Protein AF-A0A925DBN5-F1 (afdb_monomer_lite)

Secondary structure (DSSP, 8-state):
------------------SEEEETTEEEEGGGEEEE-SS------TT-SSTTPEEEEEGGG-EEEE-HHHHHHHHHHHHHHHHHHHTT----------

Foldseek 3Di:
DDDDDDDDPDDPDLPPQDQFAAFPNDTHGLVFFDDKAPFFDDDPDPPDPRGQWIWGAGPPRDIGTHHPVSSVVSVVSNVSNVVSVVVPPPDDDDDDDD

Structure (mmCIF, N/CA/C/O backbone):
data_AF-A0A925DBN5-F1
#
_entry.id   AF-A0A925DBN5-F1
#
loop_
_atom_site.group_PDB
_atom_site.id
_atom_site.type_symbol
_atom_site.label_atom_id
_atom_site.label_alt_id
_atom_site.label_comp_id
_atom_site.label_asym_id
_atom_site.label_entity_id
_atom_site.label_seq_id
_atom_site.pdbx_PDB_ins_code
_atom_site.Cartn_x
_atom_site.Cartn_y
_atom_site.Cartn_z
_atom_site.occupancy
_atom_site.B_iso_or_equiv
_atom_site.auth_seq_id
_atom_site.auth_comp_id
_atom_site.auth_asym_id
_atom_site.auth_atom_id
_atom_site.pdbx_PDB_model_num
ATOM 1 N N . MET A 1 1 ? 36.435 -39.071 -33.469 1.00 42.84 1 MET A N 1
ATOM 2 C CA . MET A 1 1 ? 35.294 -38.202 -33.828 1.00 42.84 1 MET A CA 1
ATOM 3 C C . MET A 1 1 ? 34.999 -37.336 -32.614 1.00 42.84 1 MET A C 1
ATOM 5 O O . MET A 1 1 ? 34.654 -37.888 -31.581 1.00 42.84 1 MET A O 1
ATOM 9 N N . ILE A 1 2 ? 35.271 -36.031 -32.680 1.00 46.19 2 ILE A N 1
ATOM 10 C CA . ILE A 1 2 ? 35.117 -35.110 -31.541 1.00 46.19 2 ILE A CA 1
ATOM 11 C C . ILE A 1 2 ? 33.701 -34.534 -31.622 1.00 46.19 2 ILE A C 1
ATOM 13 O O . ILE A 1 2 ? 33.392 -33.802 -32.560 1.00 46.19 2 ILE A O 1
ATOM 17 N N . LEU A 1 3 ? 32.827 -34.922 -30.692 1.00 47.31 3 LEU A N 1
ATOM 18 C CA . LEU A 1 3 ? 31.446 -34.450 -30.627 1.00 47.31 3 LEU A CA 1
ATOM 19 C C . LEU A 1 3 ? 31.437 -33.069 -29.952 1.00 47.31 3 LEU A C 1
ATOM 21 O O . LEU A 1 3 ? 31.589 -32.966 -28.738 1.00 47.31 3 LEU A O 1
ATOM 25 N N . THR A 1 4 ? 31.315 -31.997 -30.732 1.00 52.28 4 THR A N 1
ATOM 26 C CA . THR A 1 4 ? 31.180 -30.639 -30.194 1.00 52.28 4 THR A CA 1
ATOM 27 C C . THR A 1 4 ? 29.732 -30.408 -29.762 1.00 52.28 4 THR A C 1
ATOM 29 O O . THR A 1 4 ? 28.841 -30.173 -30.577 1.00 52.28 4 THR A O 1
ATOM 32 N N . ILE A 1 5 ? 29.473 -30.504 -28.457 1.00 58.91 5 ILE A N 1
ATOM 33 C CA . ILE A 1 5 ? 28.170 -30.163 -27.874 1.00 58.91 5 ILE A CA 1
ATOM 34 C C . ILE A 1 5 ? 28.055 -28.635 -27.877 1.00 58.91 5 ILE A C 1
ATOM 36 O O . ILE A 1 5 ? 28.801 -27.948 -27.180 1.00 58.91 5 ILE A O 1
ATOM 40 N N . ARG A 1 6 ? 27.145 -28.086 -28.689 1.00 60.53 6 ARG A N 1
ATOM 41 C CA . ARG A 1 6 ? 26.809 -26.657 -28.645 1.00 60.53 6 ARG A CA 1
ATOM 42 C C . ARG A 1 6 ? 25.986 -26.379 -27.382 1.00 60.53 6 ARG A C 1
ATOM 44 O O . ARG A 1 6 ? 25.014 -27.100 -27.157 1.00 60.53 6 ARG A O 1
ATOM 51 N N . PRO A 1 7 ? 26.306 -25.349 -26.582 1.00 53.03 7 PRO A N 1
ATOM 52 C CA . PRO A 1 7 ? 25.425 -24.942 -25.501 1.00 53.03 7 PRO A CA 1
ATOM 53 C C . PRO A 1 7 ? 24.107 -24.438 -26.098 1.00 53.03 7 PRO A C 1
ATOM 55 O O . PRO A 1 7 ? 24.082 -23.534 -26.936 1.00 53.03 7 PRO A O 1
ATOM 58 N N . SER A 1 8 ? 23.008 -25.061 -25.680 1.00 59.09 8 SER A N 1
ATOM 59 C CA . SER A 1 8 ? 21.654 -24.570 -25.915 1.00 59.09 8 SER A CA 1
ATOM 60 C C . SER A 1 8 ? 21.533 -23.197 -25.257 1.00 59.09 8 SER A C 1
ATOM 62 O O . SER A 1 8 ? 21.525 -23.104 -24.031 1.00 59.09 8 SER A O 1
ATOM 64 N N . ARG A 1 9 ? 21.462 -22.127 -26.057 1.00 59.34 9 ARG A N 1
ATOM 65 C CA . ARG A 1 9 ? 21.071 -20.800 -25.570 1.00 59.34 9 ARG A CA 1
ATOM 66 C C . ARG A 1 9 ? 19.652 -20.915 -25.013 1.00 59.34 9 ARG A C 1
ATOM 68 O O . ARG A 1 9 ? 18.696 -20.968 -25.781 1.00 59.34 9 ARG A O 1
ATOM 75 N N . SER A 1 10 ? 19.532 -20.986 -23.689 1.00 62.72 10 SER A N 1
ATOM 76 C CA . SER A 1 10 ? 18.258 -20.762 -23.013 1.00 62.72 10 SER A CA 1
ATOM 77 C C . SER A 1 10 ? 17.853 -19.320 -23.301 1.00 62.72 10 SER A C 1
ATOM 79 O O . SER A 1 10 ? 18.577 -18.392 -22.941 1.00 62.72 10 SER A O 1
ATOM 81 N N . LEU A 1 11 ? 16.756 -19.133 -24.030 1.00 57.06 11 LEU A N 1
ATOM 82 C CA . LEU A 1 11 ? 16.148 -17.820 -24.189 1.00 57.06 11 LEU A CA 1
ATOM 83 C C . LEU A 1 11 ? 15.568 -17.456 -22.823 1.00 57.06 11 LEU A C 1
ATOM 85 O O . LEU A 1 11 ? 14.599 -18.072 -22.384 1.00 57.06 11 LEU A O 1
ATOM 89 N N . ALA A 1 12 ? 16.197 -16.509 -22.129 1.00 59.09 12 ALA A N 1
ATOM 90 C CA . ALA A 1 12 ? 15.592 -15.903 -20.957 1.00 59.09 12 ALA A CA 1
ATOM 91 C C . ALA A 1 12 ? 14.252 -15.297 -21.398 1.00 59.09 12 ALA A C 1
ATOM 93 O O . ALA A 1 12 ? 14.213 -14.412 -22.251 1.00 59.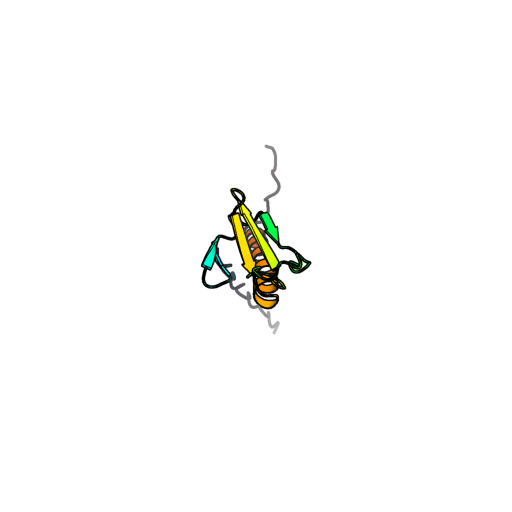09 12 ALA A O 1
ATOM 94 N N . VAL A 1 13 ? 13.148 -15.830 -20.877 1.00 55.56 13 VAL A N 1
ATOM 95 C CA . VAL A 1 13 ? 11.847 -15.171 -20.973 1.00 55.56 13 VAL A CA 1
ATOM 96 C C . VAL A 1 13 ? 11.953 -13.932 -20.097 1.00 55.56 13 VAL A C 1
ATOM 98 O O . VAL A 1 13 ? 12.034 -14.060 -18.878 1.00 55.56 13 VAL A O 1
ATOM 101 N N . SER A 1 14 ? 11.979 -12.747 -20.706 1.00 59.28 14 SER A N 1
ATOM 102 C CA . SER A 1 14 ? 11.773 -11.502 -19.972 1.00 59.28 14 SER A CA 1
ATOM 103 C C . SER A 1 14 ? 10.373 -11.556 -19.368 1.00 59.28 14 SER A C 1
ATOM 105 O O . SER A 1 14 ? 9.372 -11.418 -20.073 1.00 59.28 14 SER A O 1
ATOM 107 N N . THR A 1 15 ? 10.281 -11.823 -18.067 1.00 59.47 15 THR A N 1
ATOM 108 C CA . THR A 1 15 ? 9.047 -11.633 -17.309 1.00 59.47 15 THR A CA 1
ATOM 109 C C . THR A 1 15 ? 8.749 -10.143 -17.313 1.00 59.47 15 THR A C 1
ATOM 111 O O . THR A 1 15 ? 9.344 -9.385 -16.554 1.00 59.47 15 THR A O 1
ATOM 114 N N . SER A 1 16 ? 7.872 -9.707 -18.218 1.00 63.50 16 SER A N 1
ATOM 115 C CA . SER A 1 16 ? 7.344 -8.345 -18.208 1.00 63.50 16 SER A CA 1
ATOM 116 C C . SER A 1 16 ? 6.568 -8.157 -16.901 1.00 63.50 16 SER A C 1
ATOM 118 O O . SER A 1 16 ? 5.465 -8.681 -16.747 1.00 63.50 16 SER A O 1
ATOM 120 N N . SER A 1 17 ? 7.186 -7.494 -15.922 1.00 75.81 17 SER A N 1
ATOM 121 C CA . SER A 1 17 ? 6.540 -7.145 -14.655 1.00 75.81 17 SER A CA 1
ATOM 122 C C . SER A 1 17 ? 5.384 -6.175 -14.927 1.00 75.81 17 SER A C 1
ATOM 124 O O . SER A 1 17 ? 5.553 -5.192 -15.648 1.00 75.81 17 SER A O 1
ATOM 126 N N . SER A 1 18 ? 4.204 -6.448 -14.360 1.00 85.94 18 SER A N 1
ATOM 127 C CA . SER A 1 18 ? 3.036 -5.559 -14.468 1.00 85.94 18 SER A CA 1
ATOM 128 C C . SER A 1 18 ? 3.326 -4.189 -13.843 1.00 85.94 18 SER A C 1
ATOM 130 O O . SER A 1 18 ? 3.995 -4.107 -12.818 1.00 85.94 18 SER A O 1
ATOM 132 N N . LEU A 1 19 ? 2.783 -3.114 -14.428 1.00 92.94 19 LEU A N 1
ATOM 133 C CA . LEU A 1 19 ? 2.877 -1.748 -13.884 1.00 92.94 19 LEU A CA 1
ATOM 134 C C . LEU A 1 19 ? 1.845 -1.453 -12.783 1.00 92.94 19 LEU A C 1
ATOM 136 O O . LEU A 1 19 ? 1.949 -0.433 -12.099 1.00 92.94 19 LEU A O 1
ATOM 140 N N . PHE A 1 20 ? 0.847 -2.324 -12.632 1.00 96.56 20 PHE A N 1
ATOM 141 C CA . PHE A 1 20 ? -0.237 -2.187 -11.663 1.00 96.56 20 PHE A CA 1
ATOM 142 C C . PHE A 1 20 ? -0.293 -3.400 -10.737 1.00 96.56 20 PHE A C 1
ATOM 144 O O . PHE A 1 20 ? -0.060 -4.531 -11.177 1.00 96.56 20 PHE A O 1
ATOM 151 N N . VAL A 1 21 ? -0.684 -3.155 -9.488 1.00 97.31 21 VAL A N 1
ATOM 152 C CA . VAL A 1 21 ? -1.070 -4.164 -8.495 1.00 97.31 21 VAL A CA 1
ATOM 153 C C . VAL A 1 21 ? -2.533 -3.958 -8.101 1.00 97.31 21 VAL A C 1
ATOM 155 O O . VAL A 1 21 ? -3.015 -2.827 -8.106 1.00 97.31 21 VAL A O 1
ATOM 158 N N . LEU A 1 22 ? -3.257 -5.039 -7.807 1.00 97.75 22 LEU A N 1
ATOM 159 C CA . LEU A 1 22 ? -4.642 -4.971 -7.340 1.00 97.75 22 LEU A CA 1
ATOM 160 C C . LEU A 1 22 ? -4.663 -4.972 -5.807 1.00 97.75 22 LEU A C 1
ATOM 162 O O . LEU A 1 22 ? -4.092 -5.874 -5.199 1.00 97.75 22 LEU A O 1
ATOM 166 N N . VAL A 1 23 ? -5.305 -3.973 -5.204 1.00 98.00 23 VAL A N 1
ATOM 167 C CA . VAL A 1 23 ? -5.514 -3.871 -3.751 1.00 98.00 23 VAL A CA 1
ATOM 168 C C . VAL A 1 23 ? -6.937 -3.388 -3.509 1.00 98.00 23 VAL A C 1
ATOM 170 O O . VAL A 1 23 ? -7.283 -2.314 -4.001 1.00 98.00 23 VAL A O 1
ATOM 173 N N . ASP A 1 24 ? -7.754 -4.155 -2.785 1.00 95.81 24 ASP A N 1
ATOM 174 C CA . ASP A 1 24 ? -9.146 -3.799 -2.466 1.00 95.81 24 ASP A CA 1
ATOM 175 C C . ASP A 1 24 ? -9.919 -3.347 -3.727 1.00 95.81 24 ASP A C 1
ATOM 177 O O . ASP A 1 24 ? -10.413 -2.220 -3.837 1.00 95.81 24 ASP A O 1
ATOM 181 N N . ASP A 1 25 ? -9.886 -4.202 -4.756 1.00 96.56 25 ASP A N 1
ATOM 182 C CA . ASP A 1 25 ? -10.465 -3.992 -6.093 1.00 96.56 25 ASP A CA 1
ATOM 183 C C . ASP A 1 25 ? -9.955 -2.753 -6.867 1.00 96.56 25 ASP A C 1
ATOM 185 O O . ASP A 1 25 ? -10.515 -2.368 -7.900 1.00 96.56 25 ASP A O 1
ATOM 189 N N . LYS A 1 26 ? -8.856 -2.127 -6.428 1.00 97.12 26 LYS A N 1
ATOM 190 C CA . LYS A 1 26 ? -8.247 -0.955 -7.081 1.00 97.12 26 LYS A CA 1
ATOM 191 C C . LYS A 1 26 ? -6.969 -1.351 -7.804 1.00 97.12 26 LYS A C 1
ATOM 193 O O . LYS A 1 26 ? -6.073 -1.949 -7.218 1.00 97.12 26 LYS A O 1
ATOM 198 N N . HIS A 1 27 ? -6.853 -0.966 -9.073 1.00 97.69 27 HIS A N 1
ATOM 199 C CA . HIS A 1 27 ? -5.592 -1.066 -9.808 1.00 97.69 27 HIS A CA 1
ATOM 200 C C . HIS A 1 27 ? -4.689 0.105 -9.411 1.00 97.69 27 HIS A C 1
ATOM 202 O O . HIS A 1 27 ? -4.884 1.234 -9.861 1.00 97.69 27 HIS A O 1
ATOM 208 N N . VAL A 1 28 ? -3.704 -0.168 -8.564 1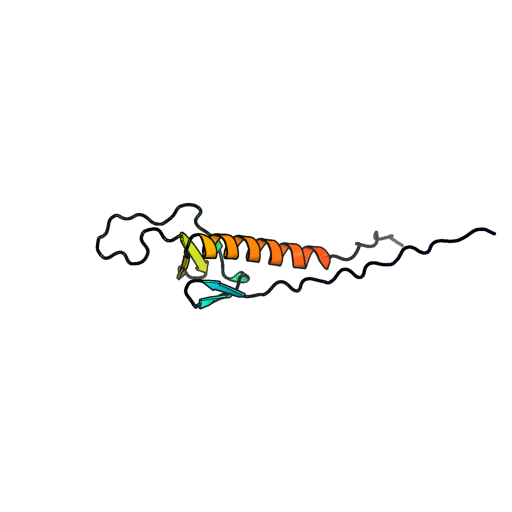.00 97.88 28 VAL A N 1
ATOM 209 C CA . VAL A 1 28 ? -2.756 0.815 -8.043 1.00 97.88 28 VAL A CA 1
ATOM 210 C C . VAL A 1 28 ? -1.494 0.808 -8.910 1.00 97.88 28 VAL A C 1
ATOM 212 O O . VAL A 1 28 ? -0.861 -0.242 -9.046 1.00 97.88 28 VAL A O 1
ATOM 215 N N . PRO A 1 29 ? -1.096 1.944 -9.514 1.00 97.12 29 PRO A N 1
ATOM 216 C CA . PRO A 1 29 ? 0.176 2.039 -10.220 1.00 97.12 29 PRO A CA 1
ATOM 217 C C . PRO A 1 29 ? 1.348 1.918 -9.243 1.00 97.12 29 PRO A C 1
ATOM 219 O O . PRO A 1 29 ? 1.411 2.664 -8.264 1.00 97.12 29 PRO A O 1
ATOM 222 N N . LEU A 1 30 ? 2.310 1.038 -9.535 1.00 96.69 30 LEU A N 1
ATOM 223 C CA . LEU A 1 30 ? 3.449 0.783 -8.641 1.00 96.69 30 LEU A CA 1
ATOM 224 C C . LEU A 1 30 ? 4.283 2.043 -8.370 1.00 96.69 30 LEU A C 1
ATOM 226 O O . LEU A 1 30 ? 4.725 2.257 -7.246 1.00 96.69 30 LEU A O 1
ATOM 230 N N . TYR A 1 31 ? 4.441 2.913 -9.372 1.00 95.69 31 TYR A N 1
ATOM 231 C CA . TYR A 1 31 ? 5.241 4.136 -9.254 1.00 95.69 31 TYR A CA 1
ATOM 232 C C . TYR A 1 31 ? 4.649 5.190 -8.301 1.00 95.69 31 TYR A C 1
ATOM 234 O O . TYR A 1 31 ? 5.357 6.126 -7.951 1.00 95.69 31 TYR A O 1
ATOM 242 N N . ARG A 1 32 ? 3.373 5.072 -7.897 1.00 96.88 32 ARG A N 1
ATOM 243 C CA . ARG A 1 32 ? 2.739 5.992 -6.931 1.00 96.88 32 ARG A CA 1
ATOM 244 C C . ARG A 1 32 ? 2.891 5.541 -5.479 1.00 96.88 32 ARG A C 1
ATOM 246 O O . ARG A 1 32 ? 2.479 6.275 -4.584 1.00 96.88 32 ARG A O 1
ATOM 253 N N . ILE A 1 33 ? 3.402 4.335 -5.231 1.00 97.81 33 ILE A N 1
ATOM 254 C CA . ILE A 1 33 ? 3.510 3.781 -3.879 1.00 97.81 33 ILE A CA 1
ATOM 255 C C . ILE A 1 33 ? 4.748 4.368 -3.197 1.00 97.81 33 ILE A C 1
ATOM 257 O O . ILE A 1 33 ? 5.860 4.244 -3.704 1.00 97.81 33 ILE A O 1
ATOM 261 N N . LEU A 1 34 ? 4.551 4.990 -2.034 1.00 97.81 34 LEU A N 1
ATOM 262 C CA . LEU A 1 34 ? 5.625 5.571 -1.226 1.00 97.81 34 LEU A CA 1
ATOM 263 C C . LEU A 1 34 ? 6.172 4.574 -0.205 1.00 97.81 34 LEU A C 1
ATOM 265 O O . LEU A 1 34 ? 7.385 4.435 -0.060 1.00 97.81 34 LEU A O 1
ATOM 269 N N . TRP A 1 35 ? 5.284 3.894 0.522 1.00 98.38 35 TRP A N 1
ATOM 270 C CA . TRP A 1 35 ? 5.650 2.862 1.488 1.00 98.38 35 TRP A CA 1
ATOM 271 C C . TRP A 1 35 ? 4.477 1.917 1.763 1.00 98.38 35 TRP A C 1
ATOM 273 O O . TRP A 1 35 ? 3.317 2.237 1.505 1.00 98.38 35 TRP A O 1
ATOM 283 N N . VAL A 1 36 ? 4.798 0.746 2.309 1.00 98.56 36 VAL A N 1
ATOM 284 C CA . VAL A 1 36 ? 3.842 -0.289 2.719 1.00 98.56 36 VAL A CA 1
ATOM 285 C C . VAL A 1 36 ? 4.049 -0.561 4.208 1.00 98.56 36 VAL A C 1
ATOM 287 O O . VAL A 1 36 ? 5.180 -0.788 4.637 1.00 98.56 36 VAL A O 1
ATOM 290 N N . ALA A 1 37 ? 2.984 -0.504 5.006 1.00 98.50 37 ALA A N 1
ATOM 291 C CA . ALA A 1 37 ? 3.054 -0.788 6.434 1.00 98.50 37 ALA A CA 1
ATOM 292 C C . ALA A 1 37 ? 3.359 -2.270 6.689 1.00 98.50 37 ALA A C 1
ATOM 294 O O . ALA A 1 37 ? 2.716 -3.156 6.125 1.00 98.50 37 ALA A O 1
ATOM 295 N N . ASP A 1 38 ? 4.291 -2.546 7.602 1.00 98.31 38 ASP A N 1
ATOM 296 C CA . ASP A 1 38 ? 4.556 -3.915 8.070 1.00 98.31 38 ASP A CA 1
ATOM 297 C C . ASP A 1 38 ? 3.655 -4.331 9.246 1.00 98.31 38 ASP A C 1
ATOM 299 O O . ASP A 1 38 ? 3.444 -5.518 9.489 1.00 98.31 38 ASP A O 1
ATOM 303 N N . THR A 1 39 ? 3.063 -3.357 9.942 1.00 98.06 39 THR A N 1
ATOM 304 C CA . THR A 1 39 ? 2.139 -3.570 11.065 1.00 98.06 39 THR A CA 1
ATOM 305 C C . THR A 1 39 ? 0.719 -3.200 10.634 1.00 98.06 39 THR A C 1
ATOM 307 O O . THR A 1 39 ? 0.552 -2.149 10.011 1.00 98.06 39 THR A O 1
ATOM 310 N N . PRO A 1 40 ? -0.303 -4.015 10.958 1.00 98.06 40 PRO A N 1
ATOM 311 C CA . PRO A 1 40 ? -1.686 -3.672 10.649 1.00 98.06 40 PRO A CA 1
ATOM 312 C C . PRO A 1 40 ? -2.164 -2.466 11.469 1.00 98.06 40 PRO A C 1
ATOM 314 O O . PRO A 1 40 ? -1.656 -2.197 12.562 1.00 98.06 40 PRO A O 1
ATOM 317 N N . HIS A 1 41 ? -3.160 -1.751 10.955 1.00 97.75 41 HIS A N 1
ATOM 318 C CA . HIS A 1 41 ? -3.763 -0.616 11.637 1.00 97.75 41 HIS A CA 1
ATOM 319 C C . HIS A 1 41 ? -4.531 -1.052 12.881 1.00 97.75 41 HIS A C 1
ATOM 321 O O . HIS A 1 41 ? -5.296 -2.017 12.856 1.00 97.75 41 HIS A O 1
ATOM 327 N N . PHE A 1 42 ? -4.328 -0.313 13.968 1.00 97.12 42 PHE A N 1
ATOM 328 C CA . PHE A 1 42 ? -5.023 -0.531 15.227 1.00 97.12 42 PHE A CA 1
ATOM 329 C C . PHE A 1 42 ? -5.239 0.812 15.922 1.00 97.12 42 PHE A C 1
ATOM 331 O O . PHE A 1 42 ? -4.285 1.408 16.434 1.00 97.12 42 PHE A O 1
ATOM 338 N N . CYS A 1 43 ? -6.475 1.311 15.907 1.00 96.31 43 CYS A N 1
ATOM 339 C CA . CYS A 1 43 ? -6.832 2.594 16.517 1.00 96.31 43 CYS A CA 1
ATOM 340 C C . CYS A 1 43 ? -7.864 2.458 17.641 1.00 96.31 43 CYS A C 1
ATOM 342 O O . CYS A 1 43 ? -8.027 3.395 18.424 1.00 96.31 43 CYS A O 1
ATOM 344 N N . GLY A 1 44 ? -8.535 1.305 17.746 1.00 95.00 44 GLY A N 1
ATOM 345 C CA . GLY A 1 44 ? -9.547 1.045 18.769 1.00 95.00 44 GLY A CA 1
ATOM 346 C C . GLY A 1 44 ? -10.842 1.847 18.604 1.00 95.00 44 GLY A C 1
ATOM 347 O O . GLY A 1 44 ? -11.641 1.892 19.537 1.00 95.00 44 GLY A O 1
ATOM 348 N N . ASN A 1 45 ? -11.051 2.493 17.453 1.00 96.56 45 ASN A N 1
ATOM 349 C CA . ASN A 1 45 ? -12.312 3.151 17.127 1.00 96.56 45 ASN A CA 1
ATOM 350 C C . ASN A 1 45 ? -13.314 2.116 16.592 1.00 96.56 45 ASN A C 1
ATOM 352 O O . ASN A 1 45 ? -13.015 1.405 15.637 1.00 96.56 45 ASN A O 1
ATOM 356 N N . GLU A 1 46 ? -14.507 2.057 17.187 1.00 94.94 46 GLU A N 1
ATOM 357 C CA . GLU A 1 46 ? -15.560 1.093 16.833 1.00 94.94 46 GLU A CA 1
ATOM 358 C C . GLU A 1 46 ? -16.087 1.278 15.400 1.00 94.94 46 GLU A C 1
ATOM 360 O O . GLU A 1 46 ? -16.532 0.314 14.784 1.00 94.94 46 GLU A O 1
ATOM 365 N N . ASP A 1 47 ? -15.977 2.492 14.852 1.00 96.94 47 ASP A N 1
ATOM 366 C CA . ASP A 1 47 ? -16.403 2.826 13.488 1.00 96.94 47 ASP A CA 1
ATOM 367 C C . ASP A 1 47 ? -15.265 2.697 12.449 1.00 96.94 47 ASP A C 1
ATOM 369 O O . ASP A 1 47 ? -15.390 3.148 11.306 1.00 96.94 47 ASP A O 1
ATOM 373 N N . CYS A 1 48 ? -14.116 2.131 12.836 1.00 96.00 48 CYS A N 1
ATOM 374 C CA . CYS A 1 48 ? -12.981 1.931 11.938 1.00 96.00 48 CYS A CA 1
ATOM 375 C C . CYS A 1 48 ? -13.244 0.780 10.956 1.00 96.00 48 CYS A C 1
ATOM 377 O O . CYS A 1 48 ? -13.431 -0.365 11.358 1.00 96.00 48 CYS A O 1
ATOM 379 N N . ASN A 1 49 ? -13.185 1.069 9.653 1.00 95.50 49 ASN A N 1
ATOM 380 C CA . ASN A 1 49 ? -13.406 0.070 8.598 1.00 95.50 49 ASN A CA 1
ATOM 381 C C . ASN A 1 49 ? -12.117 -0.577 8.065 1.00 95.50 49 ASN A C 1
ATOM 383 O O . ASN A 1 49 ? -12.197 -1.412 7.173 1.00 95.50 49 ASN A O 1
ATOM 387 N N . CYS A 1 50 ? -10.948 -0.180 8.569 1.00 96.25 50 CYS A N 1
ATOM 388 C CA . CYS A 1 50 ? -9.641 -0.695 8.145 1.00 96.25 50 CYS A CA 1
ATOM 389 C C . CYS A 1 50 ? -8.822 -1.284 9.306 1.00 96.25 50 CYS A C 1
ATOM 391 O O . CYS A 1 50 ? -7.619 -1.513 9.178 1.00 96.25 50 CYS A O 1
ATOM 393 N N . GLU A 1 51 ? -9.451 -1.500 10.466 1.00 97.25 51 GLU A N 1
ATOM 394 C CA . GLU A 1 51 ? -8.807 -2.128 11.620 1.00 97.25 51 GLU A CA 1
ATOM 395 C C . GLU A 1 51 ? -8.322 -3.537 11.232 1.00 97.25 51 GLU A C 1
ATOM 397 O O . GLU A 1 51 ? -9.097 -4.366 10.757 1.00 97.25 51 GLU A O 1
ATOM 402 N N . GLY A 1 52 ? -7.036 -3.823 11.444 1.00 97.38 52 GLY A N 1
ATOM 403 C CA . GLY A 1 52 ? -6.421 -5.098 11.068 1.00 97.38 52 GLY A CA 1
ATOM 404 C C . GLY A 1 52 ? -5.854 -5.163 9.644 1.00 97.38 52 GLY A C 1
ATOM 405 O O . GLY A 1 52 ? -5.077 -6.081 9.369 1.00 97.38 52 GLY A O 1
ATOM 406 N N . ASP A 1 53 ? -6.158 -4.192 8.780 1.00 98.50 53 ASP A N 1
ATOM 407 C CA . ASP A 1 53 ? -5.575 -4.088 7.440 1.00 98.50 53 ASP A CA 1
ATOM 408 C C . ASP A 1 53 ? -4.255 -3.310 7.448 1.00 98.50 53 ASP A C 1
ATOM 410 O O . ASP A 1 53 ? -3.909 -2.592 8.389 1.00 98.50 53 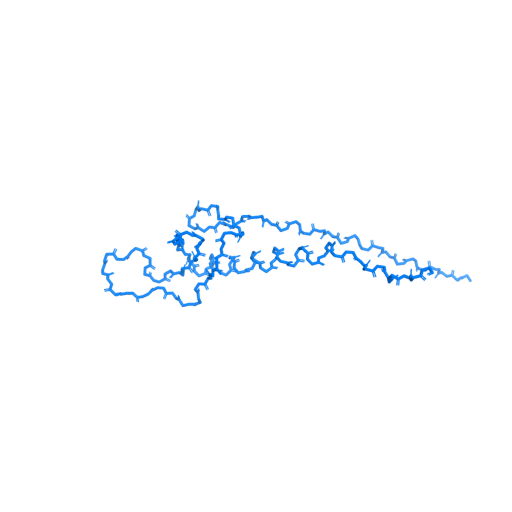ASP A O 1
ATOM 414 N N . TYR A 1 54 ? -3.483 -3.463 6.378 1.00 98.69 54 TYR A N 1
ATOM 415 C CA . TYR A 1 54 ? -2.178 -2.844 6.198 1.00 98.69 54 TYR A CA 1
ATOM 416 C C . TYR A 1 54 ? -2.289 -1.632 5.290 1.00 98.69 54 TYR A C 1
ATOM 418 O O . TYR A 1 54 ? -2.851 -1.696 4.198 1.00 98.69 54 TYR A O 1
ATOM 426 N N . GLU A 1 55 ? -1.713 -0.522 5.724 1.00 98.62 55 GLU A N 1
ATOM 427 C CA . GLU A 1 55 ? -1.716 0.696 4.932 1.00 98.62 55 GLU A CA 1
ATOM 428 C C . GLU A 1 55 ? -0.695 0.613 3.789 1.00 98.62 55 GLU A C 1
ATOM 430 O O . GLU A 1 55 ? 0.495 0.377 4.013 1.00 98.62 55 GLU A O 1
ATOM 435 N N . VAL A 1 56 ? -1.146 0.863 2.563 1.00 98.62 56 VAL A N 1
ATOM 436 C CA . VAL A 1 56 ? -0.284 1.140 1.411 1.00 98.62 56 VAL A CA 1
ATOM 437 C C . VAL A 1 56 ? -0.397 2.629 1.118 1.00 98.62 56 VAL A C 1
ATOM 439 O O . VAL A 1 56 ? -1.434 3.108 0.647 1.00 98.62 56 VAL A O 1
ATOM 442 N N . ARG A 1 57 ? 0.671 3.372 1.415 1.00 98.56 57 ARG A N 1
ATOM 443 C CA . ARG A 1 57 ? 0.699 4.821 1.240 1.00 98.56 57 ARG A CA 1
ATOM 444 C C . ARG A 1 57 ? 1.015 5.180 -0.199 1.00 98.56 57 ARG A C 1
ATOM 446 O O . ARG A 1 57 ? 2.037 4.756 -0.743 1.00 98.56 57 ARG A O 1
ATOM 453 N N . LEU A 1 58 ? 0.170 6.019 -0.779 1.00 98.31 58 LEU A N 1
ATOM 454 C CA . LEU A 1 58 ? 0.352 6.589 -2.103 1.00 98.31 58 LEU A CA 1
ATOM 455 C C . LEU A 1 58 ? 0.842 8.040 -2.001 1.00 98.31 58 LEU A C 1
ATOM 457 O O . LEU A 1 58 ? 0.848 8.665 -0.937 1.00 98.31 58 LEU A O 1
ATOM 461 N N . GLU A 1 59 ? 1.267 8.589 -3.132 1.00 97.25 59 GLU A N 1
ATOM 462 C CA . GLU A 1 59 ? 1.490 10.026 -3.286 1.00 97.25 59 GLU A CA 1
ATOM 463 C C . GLU A 1 59 ? 0.238 10.855 -2.938 1.00 97.25 59 GLU A C 1
ATOM 465 O O . GLU A 1 59 ? -0.885 10.365 -3.014 1.00 97.25 59 GLU A O 1
ATOM 470 N N . GLN A 1 60 ? 0.435 12.147 -2.642 1.00 96.44 60 GLN A N 1
ATOM 471 C CA . GLN A 1 60 ? -0.641 13.121 -2.369 1.00 96.44 60 GLN A CA 1
ATOM 472 C C . GLN A 1 60 ? -1.479 12.813 -1.119 1.00 96.44 60 GLN A C 1
ATOM 474 O O . GLN A 1 60 ? -2.650 13.166 -1.054 1.00 96.44 60 GLN A O 1
ATOM 479 N N . GLU A 1 61 ? -0.856 12.190 -0.115 1.00 95.75 61 GLU A N 1
ATOM 480 C CA . GLU A 1 61 ? -1.496 11.871 1.170 1.00 95.75 61 GLU A CA 1
ATOM 481 C C . GLU A 1 61 ? -2.677 10.888 1.048 1.00 95.75 61 GLU A C 1
ATOM 483 O O . GLU A 1 61 ? -3.471 10.753 1.976 1.00 95.75 61 GLU A O 1
ATOM 488 N N . GLU A 1 62 ? -2.765 10.161 -0.069 1.00 97.44 62 GLU A N 1
ATOM 489 C CA . GLU A 1 62 ? -3.748 9.101 -0.284 1.00 97.44 62 GLU A CA 1
ATOM 490 C C . GLU A 1 62 ? -3.236 7.757 0.252 1.00 97.44 62 GLU A C 1
ATOM 492 O O . GLU A 1 62 ? -2.039 7.473 0.205 1.00 97.44 62 GLU A O 1
ATOM 497 N N . SER A 1 63 ? -4.149 6.889 0.691 1.00 97.50 63 SER A N 1
ATOM 498 C CA . SER A 1 63 ? -3.829 5.520 1.108 1.00 97.50 63 SER A CA 1
ATOM 499 C C . SER A 1 63 ? -4.881 4.540 0.609 1.00 97.50 63 SER A C 1
ATOM 501 O O . SER A 1 63 ? -6.061 4.877 0.492 1.00 97.50 63 SER A O 1
ATOM 503 N N . VAL A 1 64 ? -4.451 3.305 0.366 1.00 98.06 64 VAL A N 1
ATOM 504 C CA . VAL A 1 64 ? -5.346 2.148 0.251 1.00 98.06 64 VAL A CA 1
ATOM 505 C C . VAL A 1 64 ? -5.041 1.163 1.374 1.00 98.06 64 VAL A C 1
ATOM 507 O O . VAL A 1 64 ? -3.930 1.137 1.907 1.00 98.06 64 VAL A O 1
ATOM 510 N N . TRP A 1 65 ? -6.041 0.373 1.743 1.00 98.44 65 TRP A N 1
ATOM 511 C CA . TRP A 1 65 ? -5.950 -0.617 2.807 1.00 98.44 65 TRP A CA 1
ATOM 512 C C . TRP A 1 65 ? -5.895 -2.003 2.186 1.00 98.44 65 TRP A C 1
ATOM 514 O O . TRP A 1 65 ? -6.697 -2.325 1.315 1.00 98.44 65 TRP A O 1
ATOM 524 N N . ALA A 1 66 ? -4.897 -2.778 2.584 1.00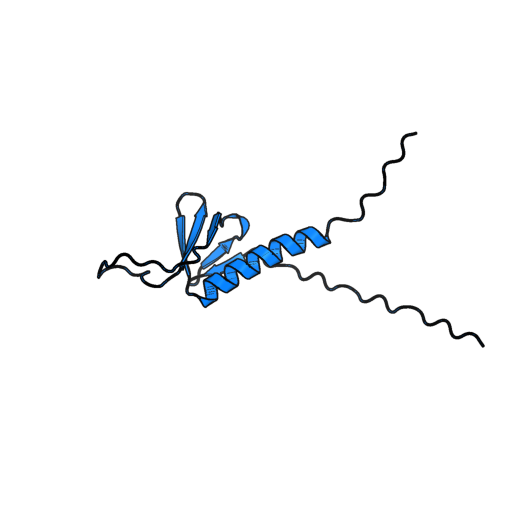 98.50 66 ALA A N 1
ATOM 525 C CA . ALA A 1 66 ? -4.598 -4.080 2.023 1.00 98.50 66 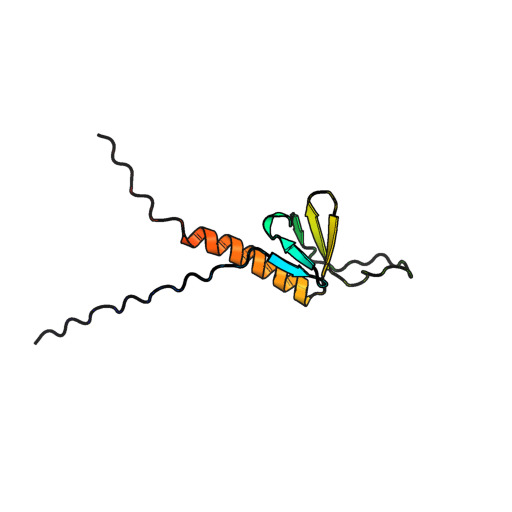ALA A CA 1
ATOM 526 C C . ALA A 1 66 ? -4.764 -5.155 3.091 1.00 98.50 66 ALA A C 1
ATOM 528 O O . ALA A 1 66 ? -4.229 -5.032 4.196 1.00 98.50 66 ALA A O 1
ATOM 529 N N . SER A 1 67 ? -5.390 -6.271 2.733 1.00 98.44 67 SER A N 1
ATOM 530 C CA . SER A 1 67 ? -5.247 -7.491 3.519 1.00 98.44 67 SER A CA 1
ATOM 531 C C . SER A 1 67 ? -3.775 -7.921 3.568 1.00 98.44 67 SER A C 1
ATOM 533 O O . SER A 1 67 ? -2.945 -7.518 2.748 1.00 98.44 67 SER A O 1
ATOM 535 N N . ARG A 1 68 ? -3.425 -8.817 4.498 1.00 98.12 68 ARG A N 1
ATOM 536 C CA . ARG A 1 68 ? -2.051 -9.343 4.599 1.00 98.12 68 ARG A CA 1
ATOM 537 C C . ARG A 1 68 ? -1.534 -9.936 3.282 1.00 98.12 68 ARG A C 1
ATOM 539 O O . ARG A 1 68 ? -0.371 -9.750 2.942 1.00 98.12 68 ARG A O 1
ATOM 546 N N . VAL A 1 69 ? -2.394 -10.654 2.558 1.00 98.31 69 VAL A N 1
ATOM 547 C CA . VAL A 1 69 ? -2.034 -11.292 1.282 1.00 98.31 69 VAL A CA 1
ATOM 548 C C . VAL A 1 69 ? -1.787 -10.239 0.208 1.00 98.31 69 VAL A C 1
ATOM 550 O O . VAL A 1 69 ? -0.806 -10.333 -0.526 1.00 98.31 69 VAL A O 1
ATOM 553 N N . GLU A 1 70 ? -2.640 -9.218 0.133 1.00 98.50 70 GLU A N 1
ATOM 554 C CA . GLU A 1 70 ? -2.463 -8.115 -0.813 1.00 98.50 70 GLU A CA 1
ATOM 555 C C . GLU A 1 70 ? -1.201 -7.311 -0.501 1.00 98.50 70 GLU A C 1
ATOM 557 O O . GLU A 1 70 ? -0.432 -7.038 -1.416 1.00 98.50 70 GLU A O 1
ATOM 562 N N . ARG A 1 71 ? -0.921 -7.013 0.774 1.00 98.44 71 ARG A N 1
ATOM 563 C CA . ARG A 1 71 ? 0.324 -6.362 1.213 1.00 98.44 71 ARG A CA 1
ATOM 564 C C . ARG A 1 71 ? 1.560 -7.104 0.705 1.00 98.44 71 ARG A C 1
ATOM 566 O O . ARG A 1 71 ? 2.458 -6.491 0.128 1.00 98.44 71 ARG A O 1
ATOM 573 N N . ASP A 1 72 ? 1.600 -8.419 0.907 1.00 98.50 72 ASP A N 1
ATOM 574 C CA . ASP A 1 72 ? 2.718 -9.256 0.462 1.00 98.50 72 ASP A CA 1
ATOM 575 C C . ASP A 1 72 ? 2.822 -9.263 -1.075 1.00 98.50 72 ASP A C 1
ATOM 577 O O . ASP A 1 72 ? 3.920 -9.196 -1.630 1.00 98.50 72 ASP A O 1
ATOM 581 N N . GLY A 1 73 ? 1.680 -9.257 -1.771 1.00 97.56 73 GLY A N 1
ATOM 582 C CA . GLY A 1 73 ? 1.609 -9.108 -3.224 1.00 97.56 73 GLY A CA 1
ATOM 583 C C . GLY A 1 73 ? 2.132 -7.760 -3.730 1.00 97.56 73 GLY A C 1
ATOM 584 O O . GLY A 1 73 ? 2.834 -7.722 -4.739 1.00 97.56 73 GLY A O 1
ATOM 585 N N . VAL A 1 74 ? 1.848 -6.663 -3.021 1.00 98.00 74 VAL A N 1
ATOM 586 C CA . VAL A 1 74 ? 2.370 -5.322 -3.333 1.00 98.00 74 VAL A CA 1
ATOM 587 C C . VAL A 1 74 ? 3.890 -5.295 -3.211 1.00 98.00 74 VAL A C 1
ATOM 589 O O . VAL A 1 74 ? 4.559 -4.844 -4.140 1.00 98.00 74 VAL A O 1
ATOM 592 N N . LEU A 1 75 ? 4.448 -5.819 -2.115 1.00 97.56 75 LEU A N 1
ATOM 593 C CA . LEU A 1 75 ? 5.900 -5.887 -1.921 1.00 97.56 75 LEU A CA 1
ATOM 594 C C . LEU A 1 75 ? 6.577 -6.697 -3.036 1.00 97.56 75 LEU A C 1
ATOM 596 O O . LEU A 1 75 ? 7.513 -6.211 -3.670 1.00 97.56 75 LEU A O 1
ATOM 600 N N . ALA A 1 76 ? 6.042 -7.881 -3.349 1.00 95.62 76 ALA A N 1
ATOM 601 C CA . ALA A 1 76 ? 6.559 -8.719 -4.427 1.00 95.62 76 ALA A CA 1
ATOM 602 C C . ALA A 1 76 ? 6.477 -8.031 -5.804 1.00 95.62 76 ALA A C 1
ATOM 604 O O . ALA A 1 76 ? 7.396 -8.151 -6.617 1.00 95.62 76 ALA A O 1
ATOM 605 N N . ALA A 1 77 ? 5.398 -7.290 -6.078 1.00 95.12 77 ALA A N 1
ATOM 606 C CA . ALA A 1 77 ? 5.239 -6.555 -7.328 1.00 95.12 77 ALA A CA 1
ATOM 607 C C . ALA A 1 77 ? 6.258 -5.410 -7.461 1.00 95.12 77 ALA A C 1
ATOM 609 O O . ALA A 1 77 ? 6.831 -5.238 -8.537 1.00 95.12 77 ALA A O 1
ATOM 610 N N . ILE A 1 78 ? 6.532 -4.673 -6.377 1.00 94.62 78 ILE A N 1
ATOM 611 C CA . ILE A 1 78 ? 7.555 -3.614 -6.350 1.00 94.62 78 ILE A CA 1
ATOM 612 C C . ILE A 1 78 ? 8.948 -4.206 -6.609 1.00 94.62 78 ILE A C 1
ATOM 614 O O . ILE A 1 78 ? 9.672 -3.710 -7.475 1.00 94.62 78 ILE A O 1
ATOM 618 N N . GLU A 1 79 ? 9.308 -5.294 -5.921 1.00 92.56 79 GLU A N 1
ATOM 619 C CA . GLU A 1 79 ? 10.592 -5.980 -6.119 1.00 92.56 79 GLU A CA 1
ATOM 620 C C . GLU A 1 79 ? 10.741 -6.519 -7.549 1.00 92.56 79 GLU A C 1
ATOM 622 O O . GLU A 1 79 ? 11.774 -6.321 -8.191 1.00 92.56 79 GLU A O 1
ATOM 627 N N . SER A 1 80 ? 9.698 -7.159 -8.090 1.00 90.44 80 SER A N 1
ATOM 628 C CA . SER A 1 80 ? 9.695 -7.668 -9.467 1.00 90.44 80 SER A CA 1
ATOM 629 C C . SER A 1 80 ? 9.810 -6.542 -10.492 1.00 90.44 80 SER A C 1
ATOM 631 O O . SER A 1 80 ? 10.484 -6.695 -11.513 1.00 90.44 80 SER A O 1
ATOM 633 N N . TRP A 1 81 ? 9.148 -5.408 -10.256 1.00 87.25 81 TRP A N 1
ATOM 634 C CA . TRP A 1 81 ? 9.235 -4.248 -11.137 1.00 87.25 81 TRP A CA 1
ATOM 635 C C . TRP A 1 81 ? 10.658 -3.689 -11.160 1.00 87.25 81 TRP A C 1
ATOM 637 O O . TRP A 1 81 ? 11.221 -3.540 -12.242 1.00 87.25 81 TRP A O 1
ATOM 647 N N . TYR A 1 82 ? 11.284 -3.502 -9.995 1.00 83.19 82 TYR A N 1
ATOM 648 C CA . TYR A 1 82 ? 12.676 -3.054 -9.897 1.00 83.19 82 TYR A CA 1
ATOM 649 C C . TYR A 1 82 ? 13.659 -4.030 -10.567 1.00 83.19 82 TYR A C 1
ATOM 651 O O . TYR A 1 82 ? 14.515 -3.627 -11.355 1.00 83.19 82 TYR A O 1
ATOM 659 N N . ASN A 1 83 ? 13.499 -5.331 -10.321 1.00 81.00 83 ASN A N 1
ATOM 660 C CA . ASN A 1 83 ? 14.383 -6.360 -10.872 1.00 81.00 83 ASN A CA 1
ATOM 661 C C . ASN A 1 83 ? 14.200 -6.564 -12.387 1.00 81.00 83 ASN A C 1
ATOM 663 O O . ASN A 1 83 ? 15.146 -6.953 -13.071 1.00 81.00 83 ASN A O 1
ATOM 667 N N . GLY A 1 84 ? 13.013 -6.264 -12.927 1.00 66.88 84 GLY A N 1
ATOM 668 C CA . GLY A 1 84 ? 12.761 -6.230 -14.369 1.00 66.88 84 GLY A CA 1
ATOM 669 C C . GLY A 1 84 ? 13.596 -5.160 -15.081 1.00 66.88 84 GLY A C 1
ATOM 670 O O . GLY A 1 84 ? 14.194 -5.455 -16.115 1.00 66.88 84 GLY A O 1
ATOM 671 N N . HIS A 1 85 ? 13.734 -3.970 -14.480 1.00 55.47 85 HIS A N 1
ATOM 672 C CA . HIS A 1 85 ? 14.602 -2.893 -14.991 1.00 55.47 85 HIS A CA 1
ATOM 673 C C . HIS A 1 85 ? 16.094 -3.240 -14.924 1.00 55.47 85 HIS A C 1
ATOM 675 O O . HIS A 1 85 ? 16.860 -2.835 -15.794 1.00 55.47 85 HIS A O 1
ATOM 681 N N . ALA A 1 86 ? 16.524 -4.025 -13.932 1.00 49.94 86 ALA A N 1
ATOM 682 C CA . ALA A 1 86 ? 17.926 -4.431 -13.801 1.00 49.94 86 ALA A CA 1
ATOM 683 C C . ALA A 1 86 ? 18.398 -5.373 -14.929 1.00 49.94 86 ALA A C 1
ATOM 685 O O . ALA A 1 86 ? 19.589 -5.432 -15.225 1.00 49.94 86 ALA A O 1
ATOM 686 N N . SER A 1 87 ? 17.478 -6.095 -15.580 1.00 49.72 87 SER A N 1
ATOM 687 C CA . SER A 1 87 ? 17.806 -7.025 -16.672 1.00 49.72 87 SER A CA 1
ATOM 688 C C . SER A 1 87 ? 18.005 -6.358 -18.042 1.00 49.72 87 SER A C 1
ATOM 690 O O . SER A 1 87 ? 18.555 -6.986 -18.946 1.00 49.72 87 SER A O 1
ATOM 692 N N . GLU A 1 88 ? 17.620 -5.084 -18.188 1.00 49.09 88 GLU A N 1
ATOM 693 C CA . GLU A 1 88 ? 17.783 -4.298 -19.424 1.00 49.09 88 GLU A CA 1
ATOM 694 C C . GLU A 1 88 ? 19.019 -3.374 -19.404 1.00 49.09 88 GLU A C 1
ATOM 696 O O . GLU A 1 88 ? 19.281 -2.653 -20.367 1.00 49.09 88 GLU A O 1
ATOM 701 N N . GLY A 1 89 ? 19.825 -3.422 -18.337 1.00 45.38 89 GLY A N 1
ATOM 702 C CA . GLY A 1 89 ? 21.145 -2.792 -18.268 1.00 45.38 89 GLY A CA 1
ATOM 703 C C . GLY A 1 89 ? 22.183 -3.613 -19.031 1.00 45.38 89 GLY A C 1
ATOM 704 O O . GLY A 1 89 ? 22.907 -4.416 -18.446 1.00 45.38 89 GLY A O 1
ATOM 705 N N . GLY A 1 90 ? 22.221 -3.451 -20.355 1.00 47.56 90 GLY A N 1
ATOM 706 C CA . GLY A 1 90 ? 23.253 -4.034 -21.208 1.00 47.56 90 GLY A CA 1
ATOM 707 C C . GLY A 1 90 ? 24.661 -3.680 -20.723 1.00 47.56 90 GLY A C 1
ATOM 708 O O . GLY A 1 90 ? 24.908 -2.552 -20.307 1.00 47.56 90 GLY A O 1
ATOM 709 N N . MET A 1 91 ? 25.555 -4.671 -20.790 1.00 48.97 91 MET A N 1
ATOM 710 C CA . MET A 1 91 ? 27.007 -4.572 -20.621 1.00 48.97 91 MET A CA 1
ATOM 711 C C . MET A 1 91 ? 27.533 -3.192 -21.044 1.00 48.97 91 MET A C 1
ATOM 713 O O . MET A 1 91 ? 27.539 -2.868 -22.231 1.00 48.97 91 MET A O 1
ATOM 717 N N . GLU A 1 92 ? 27.955 -2.381 -20.077 1.00 57.78 92 GLU A N 1
ATOM 718 C CA . GLU A 1 92 ? 28.673 -1.139 -20.340 1.00 57.78 92 GLU A CA 1
ATOM 719 C C . GLU A 1 92 ? 30.016 -1.488 -21.002 1.00 57.78 92 GLU A C 1
ATOM 721 O O . GLU A 1 92 ? 30.923 -2.027 -20.368 1.00 57.78 92 GLU A O 1
ATOM 726 N N . GLU A 1 93 ? 30.107 -1.271 -22.318 1.00 62.44 93 GLU A N 1
ATOM 727 C CA . GLU A 1 93 ? 31.360 -1.381 -23.068 1.00 62.44 93 GLU A CA 1
ATOM 728 C C . GLU A 1 93 ? 32.385 -0.420 -22.437 1.00 62.44 93 GLU A C 1
ATOM 730 O O . GLU A 1 93 ? 32.093 0.777 -22.312 1.00 62.44 93 GLU A O 1
ATOM 735 N N . PRO A 1 94 ? 33.567 -0.908 -22.011 1.00 60.41 94 PRO A N 1
ATOM 736 C CA . PRO A 1 94 ? 34.611 -0.055 -21.462 1.00 60.41 94 PRO A CA 1
ATOM 737 C C . PRO A 1 94 ? 34.974 1.049 -22.456 1.00 60.41 94 PRO A C 1
ATOM 739 O O . PRO A 1 94 ? 35.330 0.782 -23.600 1.00 60.41 94 PRO A O 1
ATOM 742 N N . TRP A 1 95 ? 34.874 2.302 -22.022 1.00 78.81 95 TRP A N 1
ATOM 743 C CA . TRP A 1 95 ? 35.224 3.450 -22.850 1.00 78.81 95 TRP A CA 1
ATOM 744 C C . TRP A 1 95 ? 36.741 3.471 -23.103 1.00 78.81 95 TRP A C 1
ATOM 746 O O . TRP A 1 95 ? 37.517 3.629 -22.158 1.00 78.81 95 TRP A O 1
ATOM 756 N N . GLU A 1 96 ? 37.175 3.317 -24.357 1.00 62.03 96 GLU A N 1
ATOM 757 C CA . GLU A 1 96 ? 38.570 3.538 -24.759 1.00 62.03 96 GLU A CA 1
ATOM 758 C C . GLU A 1 96 ? 38.747 4.993 -25.244 1.00 62.03 96 GLU A C 1
ATOM 760 O O . GLU A 1 96 ? 38.074 5.391 -26.198 1.00 62.03 96 GLU A O 1
ATOM 765 N N . PRO A 1 97 ? 39.613 5.815 -24.614 1.00 70.75 97 PRO A N 1
ATOM 766 C CA . PRO A 1 97 ? 39.997 7.109 -25.179 1.00 70.75 97 PRO A CA 1
ATOM 767 C C . PRO A 1 97 ? 40.854 6.938 -26.442 1.00 70.75 97 PRO A C 1
ATOM 769 O O . PRO A 1 97 ? 41.780 6.126 -26.438 1.00 70.75 97 PRO A O 1
ATOM 772 N N . GLU A 1 98 ? 40.583 7.753 -27.471 1.00 67.19 98 GLU A N 1
ATOM 773 C CA . GLU A 1 98 ? 41.458 7.938 -28.649 1.00 67.19 98 GLU A CA 1
ATOM 774 C C . GLU A 1 98 ? 42.742 8.723 -28.333 1.00 67.19 98 GLU A C 1
ATOM 776 O O . GLU A 1 98 ? 42.682 9.686 -27.527 1.00 67.19 98 GLU A O 1
#

Sequence (98 aa):
MILTIRPSRSLAVSTSSSLFVLVDDKHVPLYRILWVADTPHFCGNEDCNCEGDYEVRLEQEESVWASRVERDGVLAAIESWYNGHASEGGMEEPWEPE

Radius of gyration: 21.64 Å; chains: 1; bounding box: 5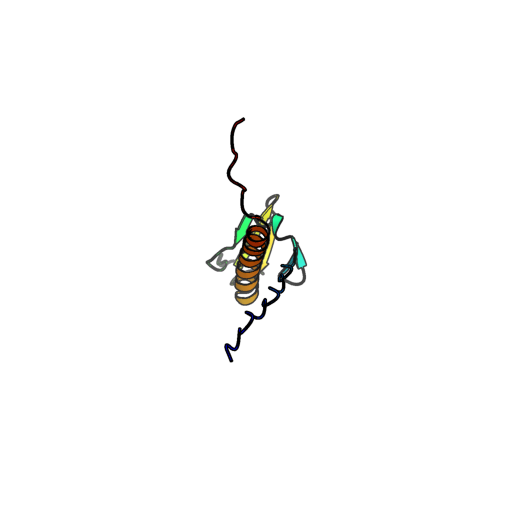8×51×53 Å

pLDDT: mean 83.68, std 18.98, range [42.84, 98.69]